Protein AF-A0A931DZE4-F1 (afdb_monomer_lite)

Structure (mmCIF, N/CA/C/O backbone):
data_AF-A0A931DZE4-F1
#
_entry.id   AF-A0A931DZE4-F1
#
loop_
_atom_site.group_PDB
_atom_site.id
_atom_site.type_symbol
_atom_site.label_atom_id
_atom_site.label_alt_id
_atom_site.label_comp_id
_atom_site.label_asym_id
_atom_site.label_entity_id
_atom_site.label_seq_id
_atom_site.pdbx_PDB_ins_code
_atom_site.Cartn_x
_atom_site.Cartn_y
_atom_site.Cartn_z
_atom_site.occupancy
_atom_site.B_iso_or_equiv
_atom_site.auth_seq_id
_atom_site.auth_comp_id
_atom_site.auth_asym_id
_atom_site.auth_atom_id
_atom_site.pdbx_PDB_model_num
ATOM 1 N N . MET A 1 1 ? 9.675 9.549 -14.106 1.00 53.28 1 MET A N 1
ATOM 2 C CA . MET A 1 1 ? 8.575 10.062 -14.944 1.00 53.28 1 MET A CA 1
ATOM 3 C C . MET A 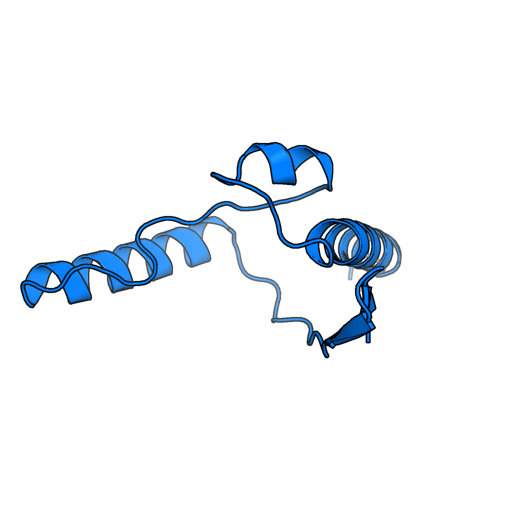1 1 ? 7.941 8.880 -15.657 1.00 53.28 1 MET A C 1
ATOM 5 O O . MET A 1 1 ? 8.663 8.161 -16.343 1.00 53.28 1 MET A O 1
ATOM 9 N N . ALA A 1 2 ? 6.650 8.638 -15.439 1.00 59.38 2 ALA A N 1
ATOM 10 C CA . ALA A 1 2 ? 5.870 7.715 -16.264 1.00 59.38 2 ALA A CA 1
ATOM 11 C C . ALA A 1 2 ? 4.798 8.522 -17.001 1.00 59.38 2 ALA A C 1
ATOM 13 O O . ALA A 1 2 ? 4.230 9.456 -16.430 1.00 59.38 2 ALA A O 1
ATOM 14 N N . ARG A 1 3 ? 4.563 8.180 -18.268 1.0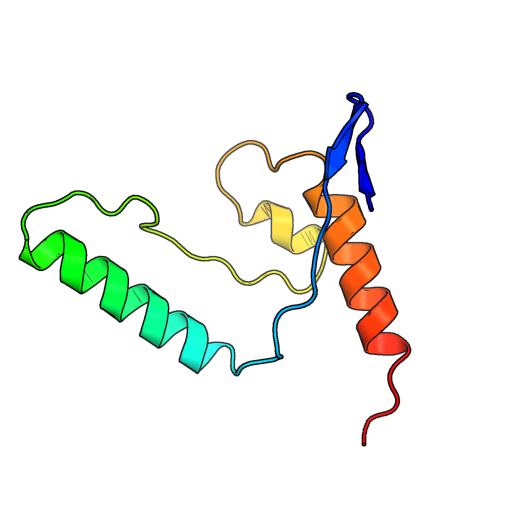0 58.12 3 ARG A N 1
ATOM 15 C CA . ARG A 1 3 ? 3.485 8.743 -19.080 1.00 58.12 3 ARG A CA 1
ATOM 16 C C . ARG A 1 3 ? 2.496 7.623 -19.357 1.00 58.12 3 ARG A C 1
ATOM 18 O O . ARG A 1 3 ? 2.887 6.624 -19.956 1.00 58.12 3 ARG A O 1
ATOM 25 N N . THR A 1 4 ? 1.259 7.765 -18.895 1.00 60.19 4 THR A N 1
ATOM 26 C CA . THR A 1 4 ? 0.214 6.776 -19.195 1.00 60.19 4 THR A CA 1
ATOM 27 C C . THR A 1 4 ? -0.359 6.998 -20.585 1.00 60.19 4 THR A C 1
ATOM 29 O O . THR A 1 4 ? -0.223 8.077 -21.166 1.00 60.19 4 THR A O 1
ATOM 32 N N . THR A 1 5 ? -1.048 5.983 -21.104 1.00 59.84 5 THR A N 1
ATOM 33 C CA . THR A 1 5 ? -1.770 6.029 -22.384 1.00 59.84 5 THR A CA 1
ATOM 34 C C . THR A 1 5 ? -2.781 7.182 -22.451 1.00 59.84 5 THR A C 1
ATOM 36 O O . THR A 1 5 ? -3.036 7.705 -23.529 1.00 59.84 5 THR A O 1
ATOM 39 N N . ASN A 1 6 ? -3.273 7.651 -21.298 1.00 61.00 6 ASN A N 1
ATOM 40 C CA . ASN A 1 6 ? -4.228 8.758 -21.188 1.00 61.00 6 ASN A CA 1
ATOM 41 C C . ASN A 1 6 ? -3.556 10.133 -21.000 1.00 61.00 6 ASN A C 1
ATOM 43 O O . ASN A 1 6 ? -4.231 11.108 -20.692 1.00 61.00 6 ASN A O 1
ATOM 47 N N . GLY A 1 7 ? -2.230 10.228 -21.144 1.00 62.19 7 GLY A N 1
ATOM 48 C CA . GLY A 1 7 ? -1.504 11.498 -21.053 1.00 62.19 7 GLY A CA 1
ATOM 49 C C . GLY A 1 7 ? -1.207 11.986 -19.631 1.00 62.19 7 GLY A C 1
ATOM 50 O O . GLY A 1 7 ? -0.606 13.049 -19.488 1.00 62.19 7 GLY A O 1
ATOM 51 N N . ASN A 1 8 ? -1.540 11.219 -18.584 1.00 60.59 8 ASN A N 1
ATOM 52 C C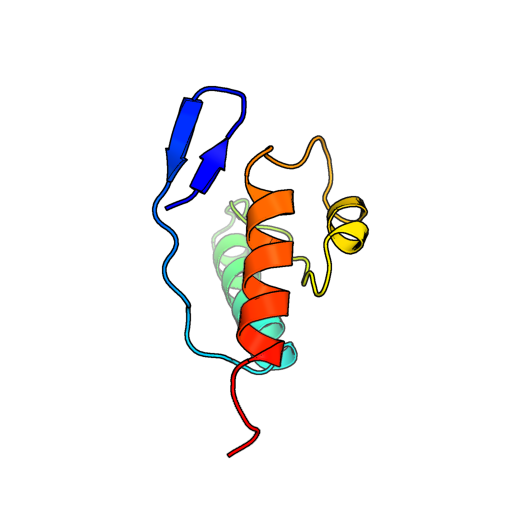A . ASN A 1 8 ? -1.158 11.581 -17.217 1.00 60.59 8 ASN A CA 1
ATOM 53 C C . ASN A 1 8 ? 0.364 11.487 -17.059 1.00 60.59 8 ASN A C 1
ATOM 55 O O . ASN A 1 8 ? 0.976 10.454 -17.357 1.00 60.59 8 ASN A O 1
ATOM 59 N N . VAL A 1 9 ? 0.962 12.576 -16.575 1.00 66.94 9 VAL A N 1
ATOM 60 C CA . VAL A 1 9 ? 2.389 12.682 -16.264 1.00 66.94 9 VAL A CA 1
ATOM 61 C C . VAL A 1 9 ? 2.548 12.720 -14.752 1.00 66.94 9 VAL A C 1
ATOM 63 O O . VAL A 1 9 ? 2.111 13.664 -14.101 1.00 66.94 9 VAL A O 1
ATOM 66 N N . GLY A 1 10 ? 3.189 11.688 -14.208 1.00 71.38 10 GLY A N 1
ATOM 67 C CA . GLY A 1 10 ? 3.495 11.579 -12.784 1.00 71.38 10 GLY A CA 1
ATOM 68 C C . GLY A 1 10 ? 4.995 11.463 -12.524 1.00 71.38 10 GLY A C 1
ATOM 69 O O . GLY A 1 10 ? 5.741 10.817 -13.281 1.00 71.38 10 GLY A O 1
ATOM 70 N N . PHE A 1 11 ? 5.438 12.074 -11.426 1.00 78.56 11 PHE A N 1
ATOM 71 C CA . PHE A 1 11 ? 6.746 11.815 -10.836 1.00 78.56 11 PHE A CA 1
ATOM 72 C C . PHE A 1 11 ? 6.590 10.780 -9.727 1.00 78.56 11 PHE A C 1
ATOM 74 O O . PHE A 1 11 ? 5.671 10.856 -8.921 1.00 78.56 11 PHE A O 1
ATOM 81 N N . PHE A 1 12 ? 7.501 9.812 -9.714 1.00 79.69 12 PHE A N 1
ATOM 82 C CA . PHE A 1 12 ? 7.577 8.779 -8.692 1.00 79.69 12 PHE A CA 1
ATOM 83 C C . PHE A 1 12 ? 8.964 8.867 -8.082 1.00 79.69 12 PHE A C 1
ATOM 85 O O . PHE A 1 12 ? 9.952 8.934 -8.821 1.00 79.69 12 PHE A O 1
ATOM 92 N N . PHE A 1 13 ? 9.016 8.883 -6.758 1.00 79.50 13 PHE A N 1
ATOM 93 C CA . PHE A 1 13 ? 10.249 8.902 -5.990 1.00 79.50 13 PHE A CA 1
ATOM 94 C C . PHE A 1 13 ? 10.347 7.578 -5.233 1.00 79.50 13 PHE A C 1
ATOM 96 O O . PHE A 1 13 ? 9.341 7.149 -4.664 1.00 79.50 13 PHE A O 1
ATOM 103 N N . PRO A 1 14 ? 11.507 6.903 -5.249 1.00 82.94 14 PRO A N 1
ATOM 104 C CA . PRO A 1 14 ? 11.684 5.704 -4.450 1.00 82.94 14 PRO A CA 1
ATOM 105 C C . PRO A 1 14 ? 11.606 6.077 -2.967 1.00 82.94 14 PRO A C 1
ATOM 107 O O . PRO A 1 14 ? 12.296 6.992 -2.513 1.00 82.94 14 PRO A O 1
ATOM 110 N N . ALA A 1 15 ? 10.761 5.371 -2.223 1.00 85.50 15 ALA A N 1
ATOM 111 C CA . ALA A 1 15 ? 10.808 5.392 -0.770 1.00 85.50 15 ALA A CA 1
ATOM 112 C C . ALA A 1 15 ? 11.954 4.483 -0.283 1.00 85.50 15 ALA A C 1
ATOM 114 O O . ALA A 1 15 ? 12.330 3.549 -0.997 1.00 85.50 15 ALA A O 1
ATOM 115 N N . PRO A 1 16 ? 12.513 4.721 0.916 1.00 87.69 16 PRO A N 1
ATOM 116 C CA . PRO A 1 16 ? 13.428 3.773 1.543 1.00 87.69 16 PRO A CA 1
ATOM 117 C C . PRO A 1 16 ? 12.785 2.388 1.681 1.00 87.69 16 PRO A C 1
ATOM 119 O O . PRO A 1 16 ? 11.616 2.283 2.055 1.00 87.69 16 PRO A O 1
ATOM 122 N N . SER A 1 17 ? 13.552 1.329 1.416 1.00 89.44 17 SER A N 1
ATOM 123 C CA . SER A 1 17 ? 13.085 -0.043 1.621 1.00 89.44 17 SER A CA 1
ATOM 124 C C . SER A 1 17 ? 12.885 -0.315 3.110 1.00 89.44 17 SER A C 1
ATOM 126 O O . SER A 1 17 ? 13.797 -0.124 3.916 1.00 89.44 17 SER A O 1
ATOM 128 N N . LEU A 1 18 ? 11.691 -0.780 3.471 1.00 92.25 18 LEU A N 1
ATOM 129 C CA . LEU A 1 18 ? 11.314 -1.125 4.839 1.00 92.25 18 LEU A CA 1
ATOM 130 C C . LEU A 1 18 ? 10.741 -2.546 4.881 1.00 92.25 18 LEU A C 1
ATOM 132 O O . LEU A 1 18 ? 10.155 -2.995 3.892 1.00 92.25 18 LEU A O 1
ATOM 136 N N . PRO A 1 19 ? 10.865 -3.262 6.013 1.00 94.44 19 PRO A N 1
ATOM 137 C CA . PRO A 1 19 ? 10.233 -4.564 6.166 1.00 94.44 19 PRO A CA 1
ATOM 138 C C . PRO A 1 19 ? 8.717 -4.477 5.960 1.00 94.44 19 PRO A C 1
ATOM 140 O O . PRO A 1 19 ? 8.054 -3.610 6.526 1.00 94.44 19 PRO A O 1
ATOM 143 N N . ALA A 1 20 ? 8.155 -5.420 5.205 1.00 93.31 20 ALA A N 1
ATOM 144 C CA . ALA A 1 20 ? 6.715 -5.504 4.950 1.00 93.31 20 ALA A CA 1
ATOM 145 C C . ALA A 1 20 ? 5.875 -5.494 6.240 1.00 93.31 20 ALA A C 1
ATOM 147 O O . ALA A 1 20 ? 4.825 -4.858 6.302 1.00 93.31 20 ALA A O 1
ATOM 148 N N . GLU A 1 21 ? 6.364 -6.172 7.281 1.00 95.88 21 GLU A N 1
ATOM 149 C CA . GLU A 1 21 ? 5.699 -6.230 8.583 1.00 95.88 21 GLU A CA 1
ATOM 150 C C . GLU A 1 21 ? 5.659 -4.871 9.284 1.00 95.88 21 GLU A C 1
ATOM 152 O O . GLU A 1 21 ? 4.636 -4.487 9.843 1.00 95.88 21 GLU A O 1
ATOM 157 N N . PHE A 1 22 ? 6.738 -4.093 9.171 1.00 96.25 22 PHE A N 1
ATOM 158 C CA . PHE A 1 22 ? 6.784 -2.740 9.712 1.00 96.25 22 PHE A CA 1
ATOM 159 C C . PHE A 1 22 ? 5.728 -1.843 9.048 1.00 96.25 22 PHE A C 1
ATOM 161 O O . PHE A 1 22 ? 4.994 -1.137 9.735 1.00 96.25 22 PHE A O 1
ATOM 168 N N . ILE A 1 23 ? 5.585 -1.926 7.719 1.00 95.06 23 ILE A N 1
ATOM 169 C CA . ILE A 1 23 ? 4.565 -1.168 6.976 1.00 95.06 23 ILE A CA 1
ATOM 170 C C . ILE A 1 23 ? 3.148 -1.557 7.411 1.00 95.06 23 ILE A C 1
ATOM 172 O O . ILE A 1 23 ? 2.325 -0.674 7.655 1.00 95.06 23 ILE A O 1
ATOM 176 N N . ARG A 1 24 ? 2.867 -2.859 7.559 1.00 95.88 24 ARG A N 1
ATOM 177 C CA . ARG A 1 24 ? 1.564 -3.342 8.048 1.00 95.88 24 ARG A CA 1
ATOM 178 C C . ARG A 1 24 ? 1.250 -2.833 9.452 1.00 95.88 24 ARG A C 1
ATOM 180 O O . ARG A 1 24 ? 0.137 -2.377 9.695 1.00 95.88 24 ARG A O 1
ATOM 187 N N . GLN A 1 25 ? 2.226 -2.856 10.357 1.00 97.19 25 GLN A N 1
ATOM 188 C CA . GLN A 1 25 ? 2.046 -2.358 11.720 1.00 97.19 25 GLN A CA 1
ATOM 189 C C . GLN A 1 25 ? 1.766 -0.848 11.751 1.00 97.19 25 GLN A C 1
ATOM 191 O O . GLN A 1 25 ? 0.881 -0.393 12.483 1.00 97.19 25 GLN A O 1
ATOM 196 N N . CYS A 1 26 ? 2.492 -0.061 10.952 1.00 95.75 26 CYS A N 1
ATOM 197 C CA . CYS A 1 26 ? 2.233 1.371 10.810 1.00 95.75 26 CYS A CA 1
ATOM 198 C C . CYS A 1 26 ? 0.828 1.643 10.258 1.00 95.75 26 CYS A C 1
ATOM 200 O O . CYS A 1 26 ? 0.116 2.472 10.820 1.00 95.75 26 CYS A O 1
ATOM 202 N N . HIS A 1 27 ? 0.409 0.923 9.211 1.00 96.62 27 HIS A N 1
ATOM 203 C CA . HIS A 1 27 ? -0.937 1.038 8.639 1.00 96.62 27 HIS A CA 1
ATOM 204 C C . HIS A 1 27 ? -2.024 0.734 9.676 1.00 96.62 27 HIS A C 1
ATOM 206 O O . HIS A 1 27 ? -2.889 1.577 9.909 1.00 96.62 27 HIS A O 1
ATOM 212 N N . ALA A 1 28 ? -1.917 -0.396 10.382 1.00 97.06 28 ALA A N 1
ATOM 213 C CA . ALA A 1 28 ? -2.858 -0.763 11.438 1.00 97.06 28 ALA A CA 1
ATOM 214 C C . ALA A 1 28 ? -2.947 0.312 12.535 1.00 97.06 28 ALA A C 1
ATOM 216 O O . ALA A 1 28 ? -4.032 0.617 13.025 1.00 97.06 28 ALA A O 1
ATOM 217 N N . SER A 1 29 ? -1.816 0.926 12.893 1.00 96.94 29 SER A N 1
ATOM 218 C CA . SER A 1 29 ? -1.772 1.982 13.910 1.00 96.94 29 SER A CA 1
ATOM 219 C C . SER A 1 29 ? -2.505 3.252 13.461 1.00 96.94 29 SER A C 1
ATOM 221 O O . SER A 1 29 ? -3.202 3.867 14.266 1.00 96.94 29 SER A O 1
ATOM 223 N N . VAL A 1 30 ? -2.382 3.632 12.184 1.00 96.31 30 VAL A N 1
ATOM 224 C CA . VAL A 1 30 ? -3.093 4.786 11.601 1.00 96.31 30 VAL A CA 1
ATOM 225 C C . VAL A 1 30 ? -4.596 4.517 11.524 1.00 96.31 30 VAL A C 1
ATOM 227 O O . VAL A 1 30 ? -5.384 5.340 11.984 1.00 96.31 30 VAL A O 1
ATOM 230 N N . VAL A 1 31 ? -4.992 3.339 11.035 1.00 97.75 31 VAL A N 1
ATOM 231 C CA . VAL A 1 31 ? -6.403 2.931 10.960 1.00 97.75 31 VAL A CA 1
ATOM 232 C C . VAL A 1 31 ? -7.059 2.949 12.342 1.00 97.75 31 VAL A C 1
ATOM 234 O O . VAL A 1 31 ? -8.134 3.525 12.511 1.00 97.75 31 VAL A O 1
ATOM 237 N N . LEU A 1 32 ? -6.399 2.373 13.351 1.00 97.19 32 LEU A N 1
ATOM 238 C CA . LEU A 1 32 ? -6.902 2.372 14.725 1.00 97.19 32 LEU A CA 1
ATOM 239 C C . LEU A 1 32 ? -7.004 3.786 15.306 1.00 97.19 32 LEU A C 1
ATOM 241 O O . LEU A 1 32 ? -7.947 4.071 16.045 1.00 97.19 32 LEU A O 1
ATOM 245 N N . ALA A 1 33 ? -6.063 4.677 14.983 1.00 96.81 33 ALA A N 1
ATOM 246 C CA . ALA A 1 33 ? -6.111 6.061 15.439 1.00 96.81 33 ALA A CA 1
ATOM 247 C C . ALA A 1 33 ? -7.353 6.785 14.896 1.00 96.81 33 ALA A C 1
ATOM 249 O O . ALA A 1 33 ? -8.091 7.375 15.687 1.00 96.81 33 ALA A O 1
ATOM 250 N N . ASP A 1 34 ? -7.638 6.673 13.598 1.00 97.12 34 ASP A N 1
ATOM 251 C CA . ASP A 1 34 ? -8.836 7.270 12.994 1.00 97.12 34 ASP A CA 1
ATOM 252 C C . ASP A 1 34 ? -10.123 6.689 13.592 1.00 97.12 34 ASP A C 1
ATOM 254 O O . ASP A 1 34 ? -11.004 7.437 14.031 1.00 97.12 34 ASP A O 1
ATOM 258 N N . GLN A 1 35 ? -10.192 5.362 13.724 1.00 96.62 35 GLN A N 1
ATOM 259 C CA . GLN A 1 35 ? -11.337 4.677 14.327 1.00 96.62 35 GLN A CA 1
ATOM 260 C C . GLN A 1 35 ? -11.561 5.091 15.787 1.00 96.62 35 GLN A C 1
ATOM 262 O O . GLN A 1 35 ? -12.700 5.307 16.200 1.00 96.62 35 GLN A O 1
ATOM 267 N N . SER A 1 36 ? -10.490 5.265 16.570 1.00 97.25 36 SER A N 1
ATOM 268 C CA . SER A 1 36 ? -10.580 5.712 17.968 1.00 97.25 36 SER A CA 1
ATOM 269 C C . SER A 1 36 ? -11.146 7.129 18.108 1.00 97.25 36 SER A C 1
ATOM 271 O O . SER A 1 36 ? -11.739 7.465 19.132 1.00 97.25 36 SER A O 1
ATOM 273 N N . MET A 1 37 ? -11.010 7.949 17.061 1.00 96.94 37 MET A N 1
ATOM 274 C CA . MET A 1 37 ? -11.599 9.285 16.973 1.00 96.94 37 MET A CA 1
ATOM 275 C C . MET A 1 37 ? -13.018 9.273 16.382 1.00 96.94 37 MET A C 1
ATOM 277 O O . MET A 1 37 ? -13.587 10.341 16.155 1.00 96.94 37 MET A O 1
ATOM 281 N N . GLY A 1 38 ? -13.587 8.091 16.114 1.00 97.56 38 GLY A N 1
ATOM 282 C CA . GLY A 1 38 ? -14.894 7.929 15.475 1.00 97.56 38 GLY A CA 1
ATOM 283 C C . GLY A 1 38 ? -14.907 8.328 13.998 1.00 97.56 38 GLY A C 1
ATOM 284 O O . GLY A 1 38 ? -15.965 8.671 13.475 1.00 97.56 38 GLY A O 1
ATOM 285 N N . ARG A 1 39 ? -13.742 8.340 13.339 1.00 97.19 39 ARG A N 1
ATOM 286 C CA . ARG A 1 39 ? -13.595 8.693 11.923 1.00 97.19 39 ARG A CA 1
ATOM 287 C C . ARG A 1 39 ? -13.514 7.437 11.071 1.00 97.19 39 ARG A C 1
ATOM 289 O O . ARG A 1 39 ? -12.983 6.414 11.500 1.00 97.19 39 ARG A O 1
ATOM 296 N N . GLU A 1 40 ? -14.017 7.543 9.850 1.00 96.81 40 GLU A N 1
ATOM 297 C CA . GLU A 1 40 ? -13.766 6.546 8.816 1.00 96.81 40 GLU A CA 1
ATOM 298 C C . GLU A 1 40 ? -12.350 6.760 8.252 1.00 96.81 40 GLU A C 1
ATOM 300 O O . GLU A 1 40 ? -12.043 7.880 7.831 1.00 96.81 40 GLU A O 1
ATOM 305 N N . PRO A 1 41 ? -11.472 5.742 8.269 1.00 96.00 41 PRO A N 1
ATOM 306 C CA . PRO A 1 41 ? -10.130 5.864 7.711 1.00 96.00 41 PRO A CA 1
ATOM 307 C C . PRO A 1 41 ? -10.177 6.081 6.197 1.00 96.00 41 PRO A C 1
ATOM 309 O O . PRO A 1 41 ? -10.803 5.304 5.479 1.00 96.00 41 PRO A O 1
ATOM 312 N N . GLU A 1 42 ? -9.442 7.075 5.695 1.00 90.25 42 GLU A N 1
ATOM 313 C CA . GLU A 1 42 ? -9.295 7.297 4.246 1.00 90.25 42 GLU A CA 1
ATOM 314 C C . GLU A 1 42 ? -8.586 6.111 3.561 1.00 90.25 42 GLU A C 1
ATOM 316 O O . GLU A 1 42 ? -8.910 5.748 2.432 1.00 90.25 42 GLU A O 1
ATOM 321 N N . PHE A 1 43 ? -7.651 5.467 4.271 1.00 89.12 43 PHE A N 1
ATOM 322 C CA . PHE A 1 43 ? -6.886 4.307 3.802 1.00 89.12 43 PHE A CA 1
ATOM 323 C C . PHE A 1 43 ? -7.118 3.092 4.705 1.00 89.12 43 PHE A C 1
ATOM 325 O O . PHE A 1 43 ? -6.264 2.714 5.509 1.00 89.12 43 PHE A O 1
ATOM 332 N N . ALA A 1 44 ? -8.291 2.473 4.578 1.00 92.25 44 ALA A N 1
ATOM 333 C CA . ALA A 1 44 ? -8.681 1.329 5.403 1.00 92.25 44 ALA A CA 1
ATOM 334 C C . ALA A 1 44 ? -7.894 0.041 5.095 1.00 92.25 44 ALA A C 1
ATOM 336 O O . ALA A 1 44 ? -7.734 -0.804 5.973 1.00 92.25 44 ALA A O 1
ATOM 337 N N . GLU A 1 45 ? -7.359 -0.093 3.879 1.00 92.69 45 GLU A N 1
ATOM 338 C CA . GLU A 1 45 ? -6.707 -1.314 3.402 1.00 92.69 45 GLU A CA 1
ATOM 339 C C . GLU A 1 45 ? -5.342 -1.029 2.771 1.00 92.69 45 GLU A C 1
ATOM 341 O O . GLU A 1 45 ? -5.087 0.054 2.240 1.00 92.69 45 GLU A O 1
ATOM 346 N N . VAL A 1 46 ? -4.453 -2.023 2.827 1.00 93.56 46 VAL A N 1
ATOM 347 C CA . VAL A 1 46 ? -3.128 -1.964 2.210 1.00 93.56 46 VAL A CA 1
ATOM 348 C C . VAL A 1 46 ? -2.772 -3.311 1.587 1.00 93.56 46 VAL A C 1
ATOM 350 O O . VAL A 1 46 ? -2.900 -4.362 2.214 1.00 93.56 46 VAL A O 1
ATOM 353 N N . VAL A 1 47 ? -2.269 -3.271 0.354 1.00 93.50 47 VAL A N 1
ATOM 354 C CA . VAL A 1 47 ? -1.789 -4.442 -0.389 1.00 93.50 47 VAL A CA 1
ATOM 355 C C . VAL A 1 47 ? -0.331 -4.215 -0.773 1.00 93.50 47 VAL A C 1
ATOM 357 O O . VAL A 1 47 ? 0.044 -3.130 -1.218 1.00 93.50 47 VAL A O 1
ATOM 360 N N . LEU A 1 48 ? 0.502 -5.243 -0.599 1.00 92.50 48 LEU A N 1
ATOM 361 C CA . LEU A 1 48 ? 1.892 -5.234 -1.054 1.00 92.50 48 LEU A CA 1
ATOM 362 C C . LEU A 1 48 ? 1.982 -5.957 -2.396 1.00 92.50 48 LEU A C 1
ATOM 364 O O . LEU A 1 48 ? 1.525 -7.088 -2.520 1.00 92.50 48 LEU A O 1
ATOM 368 N N . VAL A 1 49 ? 2.588 -5.291 -3.374 1.00 92.44 49 VAL A N 1
ATOM 369 C CA . VAL A 1 49 ? 2.684 -5.730 -4.769 1.00 92.44 49 VAL A CA 1
ATOM 370 C C . VAL A 1 49 ? 4.153 -5.980 -5.082 1.00 92.44 49 VAL A C 1
ATOM 372 O O . VAL A 1 49 ? 4.976 -5.076 -4.941 1.00 92.44 49 VAL A O 1
ATOM 375 N N . THR A 1 50 ? 4.481 -7.198 -5.501 1.00 89.38 50 THR A N 1
ATOM 376 C CA . THR A 1 50 ? 5.842 -7.612 -5.875 1.00 89.38 50 THR A CA 1
ATOM 377 C C . THR A 1 50 ? 6.022 -7.693 -7.386 1.00 89.38 50 THR A C 1
ATOM 379 O O . THR A 1 50 ? 7.106 -7.422 -7.909 1.00 89.38 50 THR A O 1
ATOM 382 N N . ASP A 1 51 ? 4.948 -7.999 -8.114 1.00 90.81 51 ASP A N 1
ATOM 383 C CA . ASP A 1 51 ? 4.924 -7.933 -9.566 1.00 90.81 51 ASP A CA 1
ATOM 384 C C . ASP A 1 51 ? 3.577 -7.466 -10.125 1.00 90.81 51 ASP A C 1
ATOM 386 O O . ASP A 1 51 ? 2.615 -7.218 -9.403 1.00 90.81 51 ASP A O 1
ATOM 390 N N . ALA A 1 52 ? 3.524 -7.254 -11.441 1.00 91.25 52 ALA A N 1
ATOM 391 C CA . ALA A 1 52 ? 2.352 -6.677 -12.084 1.00 91.25 52 ALA A CA 1
ATOM 392 C C . ALA A 1 52 ? 1.093 -7.562 -12.000 1.00 91.25 52 ALA A C 1
ATOM 394 O O . ALA A 1 52 ? -0.006 -7.031 -12.159 1.00 91.25 52 ALA A O 1
ATOM 395 N N . ALA A 1 53 ? 1.220 -8.873 -11.765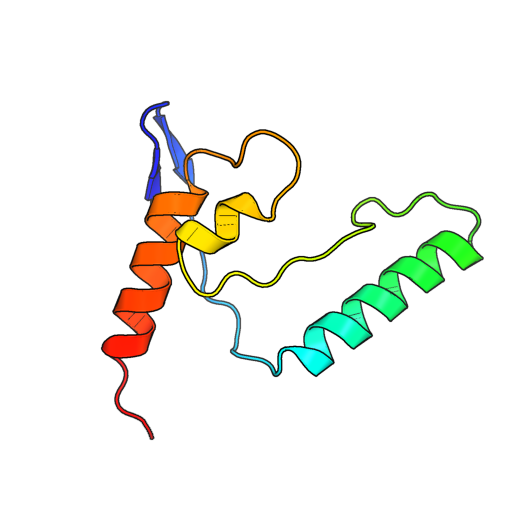 1.00 91.75 53 ALA A N 1
ATOM 396 C CA . ALA A 1 53 ? 0.083 -9.764 -11.554 1.00 91.75 53 ALA A CA 1
ATOM 397 C C . ALA A 1 53 ? -0.595 -9.510 -10.199 1.00 91.75 53 ALA A C 1
ATOM 399 O O . ALA A 1 53 ? -1.821 -9.616 -10.109 1.00 91.75 53 ALA A O 1
ATOM 400 N N . ASP A 1 54 ? 0.157 -9.070 -9.186 1.00 94.19 54 ASP A N 1
ATOM 401 C CA . ASP A 1 54 ? -0.383 -8.724 -7.863 1.00 94.19 54 ASP A CA 1
ATOM 402 C C . ASP A 1 54 ? -1.321 -7.505 -7.912 1.00 94.19 54 ASP A C 1
ATOM 404 O O . ASP A 1 54 ? -2.099 -7.282 -6.991 1.00 94.19 54 ASP A O 1
ATOM 408 N N . LEU A 1 55 ? -1.328 -6.727 -9.005 1.00 93.12 55 LEU A N 1
ATOM 409 C CA . LEU A 1 55 ? -2.311 -5.651 -9.198 1.00 93.12 55 LEU A CA 1
ATOM 410 C C . LEU A 1 55 ? -3.754 -6.167 -9.285 1.00 93.12 55 LEU A C 1
ATOM 412 O O . LEU A 1 55 ? -4.680 -5.381 -9.112 1.00 93.12 55 LEU A O 1
ATOM 416 N N . SER A 1 56 ? -3.947 -7.466 -9.534 1.00 91.38 56 SER A N 1
ATOM 417 C CA . SER A 1 56 ? -5.260 -8.121 -9.463 1.00 91.38 56 SER A CA 1
ATOM 418 C C . SER A 1 56 ? -5.816 -8.246 -8.040 1.00 91.38 56 SER A C 1
ATOM 420 O O . SER A 1 56 ? -7.004 -8.505 -7.886 1.00 91.38 56 SER A O 1
ATOM 422 N N . LEU A 1 57 ? -4.980 -8.045 -7.014 1.00 92.31 57 LEU A N 1
ATOM 423 C CA . LEU A 1 57 ? -5.386 -8.027 -5.607 1.00 92.31 57 LEU A CA 1
ATOM 424 C C . LEU A 1 57 ? -6.032 -6.698 -5.193 1.00 92.31 57 LEU A C 1
ATOM 426 O O . LEU A 1 57 ? -6.562 -6.600 -4.093 1.00 92.31 57 LEU A O 1
ATOM 430 N N . LEU A 1 58 ? -5.924 -5.661 -6.029 1.00 91.81 58 LEU A N 1
ATOM 431 C CA . LEU A 1 58 ? -6.522 -4.361 -5.756 1.00 91.81 58 LEU A CA 1
ATOM 432 C C . LEU A 1 58 ? -7.990 -4.373 -6.169 1.00 91.81 58 LEU A C 1
ATOM 434 O O . LEU A 1 58 ? -8.317 -4.724 -7.305 1.00 91.81 58 LEU A O 1
ATOM 438 N N . ASP A 1 59 ? -8.851 -3.902 -5.277 1.00 90.06 59 ASP A N 1
ATOM 439 C CA . ASP A 1 59 ? -10.253 -3.704 -5.603 1.00 90.06 59 ASP A CA 1
ATOM 440 C C . ASP A 1 59 ? -10.439 -2.615 -6.670 1.00 90.06 59 ASP A C 1
ATOM 442 O O . ASP A 1 59 ? -9.775 -1.573 -6.694 1.00 90.06 59 ASP A O 1
ATOM 446 N N . GLY A 1 60 ? -11.394 -2.851 -7.571 1.00 88.88 60 GLY A N 1
ATOM 447 C CA . GLY A 1 60 ? -11.730 -1.931 -8.65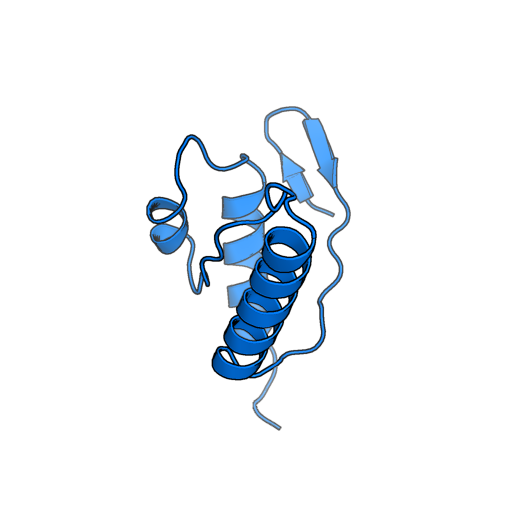4 1.00 88.88 60 GLY A CA 1
ATOM 448 C C . GLY A 1 60 ? -10.770 -1.991 -9.846 1.00 88.88 60 GLY A C 1
ATOM 449 O O . GLY A 1 60 ? -10.168 -3.018 -10.146 1.00 88.88 60 GLY A O 1
ATOM 450 N N . ARG A 1 61 ? -10.690 -0.890 -10.606 1.00 89.38 61 ARG A N 1
ATOM 451 C CA . ARG A 1 61 ? -9.800 -0.772 -11.772 1.00 89.38 61 ARG A CA 1
ATOM 452 C C . ARG A 1 61 ? -8.495 -0.098 -11.337 1.00 89.38 61 ARG A C 1
ATOM 454 O O . ARG A 1 61 ? -8.529 1.107 -11.073 1.00 89.38 61 ARG A O 1
ATOM 461 N N . PRO A 1 62 ? -7.347 -0.804 -11.332 1.00 88.00 62 PRO A N 1
ATOM 462 C CA . PRO A 1 62 ? -6.062 -0.186 -11.036 1.00 88.00 62 PRO A CA 1
ATOM 463 C C . PRO A 1 62 ? -5.773 0.969 -11.996 1.00 88.00 62 PRO A C 1
ATOM 465 O O . PRO A 1 62 ? -6.095 0.911 -13.188 1.00 88.00 62 PRO A O 1
ATOM 468 N N . ALA A 1 63 ? -5.142 2.026 -11.488 1.00 86.75 63 ALA A N 1
ATOM 469 C CA . ALA A 1 63 ? -4.733 3.136 -12.332 1.00 86.75 63 ALA A CA 1
ATOM 470 C C . ALA A 1 63 ? -3.711 2.669 -13.382 1.00 86.75 63 ALA A C 1
ATOM 472 O O . ALA A 1 63 ? -2.768 1.941 -13.069 1.00 86.75 63 ALA A O 1
ATOM 473 N N . ASP A 1 64 ? -3.850 3.150 -14.620 1.00 85.44 64 ASP A N 1
ATOM 474 C CA . ASP A 1 64 ? -3.051 2.680 -15.764 1.00 85.44 64 ASP A CA 1
ATOM 475 C C . ASP A 1 64 ? -1.531 2.898 -15.595 1.00 85.44 64 ASP A C 1
ATOM 477 O O . ASP A 1 64 ? -0.731 2.281 -16.296 1.00 85.44 64 ASP A O 1
ATOM 481 N N . TYR A 1 65 ? -1.104 3.767 -14.667 1.00 85.31 65 TYR A N 1
ATOM 482 C CA . TYR A 1 65 ? 0.316 3.964 -14.351 1.00 85.31 65 TYR A CA 1
ATOM 483 C C . TYR A 1 65 ? 0.911 2.894 -13.428 1.00 85.31 65 TYR A C 1
ATOM 485 O O . TYR A 1 65 ? 2.136 2.826 -13.334 1.00 85.31 65 TYR A O 1
ATOM 493 N N . LEU A 1 66 ? 0.105 2.079 -12.739 1.00 89.19 66 LEU A N 1
ATOM 494 C CA . LEU A 1 66 ? 0.616 1.107 -11.766 1.00 89.19 66 LEU A CA 1
ATOM 495 C C . LEU A 1 66 ? 1.378 -0.029 -12.450 1.00 89.19 66 LEU A C 1
ATOM 497 O O . LEU A 1 66 ? 2.495 -0.340 -12.046 1.00 89.19 66 LEU A O 1
ATOM 501 N N . TRP A 1 67 ? 0.838 -0.581 -13.541 1.00 89.25 67 TRP A N 1
ATOM 502 C CA . TRP A 1 67 ? 1.500 -1.644 -14.306 1.00 89.25 67 TRP A CA 1
ATOM 503 C C . TRP A 1 67 ? 2.926 -1.269 -14.756 1.00 89.25 67 TRP A C 1
ATOM 505 O O . TRP A 1 67 ? 3.869 -1.996 -14.425 1.00 89.25 67 TRP A O 1
ATOM 515 N N . PRO A 1 68 ? 3.155 -0.135 -15.456 1.00 86.88 68 PRO A N 1
ATOM 516 C CA . PRO A 1 68 ? 4.507 0.225 -15.882 1.00 86.88 68 PRO A CA 1
ATOM 517 C C . PRO A 1 68 ? 5.416 0.608 -14.707 1.00 86.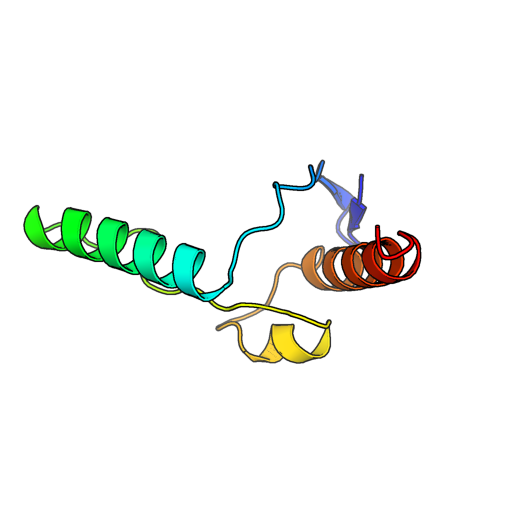88 68 PRO A C 1
ATOM 519 O O . PRO A 1 68 ? 6.632 0.438 -14.803 1.00 86.88 68 PRO A O 1
ATOM 522 N N . LEU A 1 69 ? 4.858 1.111 -13.601 1.00 87.56 69 LEU A N 1
ATOM 523 C CA . LEU A 1 69 ? 5.633 1.469 -12.417 1.00 87.56 69 LEU A CA 1
ATOM 524 C C . LEU A 1 69 ? 6.184 0.233 -11.697 1.00 87.56 69 LEU A C 1
ATOM 526 O O . LEU A 1 69 ? 7.377 0.200 -11.399 1.00 87.56 69 LEU A O 1
ATOM 530 N N . VAL A 1 70 ? 5.351 -0.785 -11.471 1.00 90.69 70 VAL A N 1
ATOM 531 C CA . VAL A 1 70 ? 5.748 -2.033 -10.796 1.00 90.69 70 VAL A CA 1
ATOM 532 C C . VAL A 1 70 ? 6.836 -2.754 -11.589 1.00 90.69 70 VAL A C 1
ATOM 534 O O . VAL A 1 70 ? 7.876 -3.110 -11.037 1.00 90.69 70 VAL A O 1
ATOM 537 N N . ASN A 1 71 ? 6.662 -2.875 -12.908 1.00 89.56 71 ASN A N 1
ATOM 538 C CA . ASN A 1 71 ? 7.673 -3.488 -13.772 1.00 89.56 71 ASN A CA 1
ATOM 539 C C . ASN A 1 71 ? 9.008 -2.734 -13.737 1.00 89.56 71 ASN A C 1
ATOM 541 O O . ASN A 1 71 ? 10.073 -3.351 -13.700 1.00 89.56 71 ASN A O 1
ATOM 545 N N . ARG A 1 72 ? 8.968 -1.396 -13.706 1.00 86.31 72 ARG A N 1
ATOM 546 C CA . ARG A 1 72 ? 10.175 -0.573 -13.576 1.00 86.31 72 ARG A CA 1
ATOM 547 C C . ARG A 1 72 ? 10.857 -0.762 -12.221 1.00 86.31 72 ARG A C 1
ATOM 549 O O . ARG A 1 72 ? 12.086 -0.826 -12.180 1.00 86.31 72 ARG A O 1
ATOM 556 N N . PHE A 1 73 ? 10.093 -0.809 -11.132 1.00 84.62 73 PHE A N 1
ATOM 557 C CA . PHE A 1 73 ? 10.645 -0.985 -9.790 1.00 84.62 73 PHE A CA 1
ATOM 558 C C . PHE A 1 73 ? 11.343 -2.343 -9.669 1.00 84.62 73 PHE A C 1
ATOM 560 O O . PHE A 1 73 ? 12.522 -2.389 -9.333 1.00 84.62 73 PHE A O 1
ATOM 567 N N . ARG A 1 74 ? 10.679 -3.418 -10.110 1.00 85.38 74 ARG A N 1
ATOM 568 C CA . ARG A 1 74 ? 11.248 -4.773 -10.147 1.00 85.38 74 ARG A CA 1
ATOM 569 C C . ARG A 1 74 ? 12.528 -4.860 -10.984 1.00 85.38 74 ARG A C 1
ATOM 571 O O . ARG A 1 74 ? 13.505 -5.463 -10.554 1.00 85.38 74 ARG A O 1
ATOM 578 N N . ALA A 1 75 ? 12.559 -4.232 -12.161 1.00 83.62 75 ALA A N 1
ATOM 579 C CA . ALA A 1 75 ? 13.772 -4.179 -12.982 1.00 83.62 75 ALA A CA 1
ATOM 580 C C . ALA A 1 75 ? 14.913 -3.406 -12.290 1.00 83.62 75 ALA A C 1
ATOM 582 O O . ALA A 1 75 ? 16.084 -3.754 -12.435 1.00 83.62 75 ALA A O 1
ATOM 583 N N . THR A 1 76 ? 14.579 -2.368 -11.516 1.00 78.19 76 THR A N 1
ATOM 584 C CA . THR A 1 76 ? 15.566 -1.582 -10.761 1.00 78.19 76 THR A CA 1
ATOM 585 C C . THR A 1 76 ? 16.143 -2.389 -9.598 1.00 78.19 76 THR A C 1
ATOM 587 O O . THR A 1 76 ? 17.359 -2.393 -9.430 1.00 78.19 76 THR A O 1
ATOM 590 N N . GLU A 1 77 ? 15.315 -3.132 -8.854 1.00 69.19 77 GLU A N 1
ATOM 591 C CA . GLU A 1 77 ? 15.786 -4.044 -7.798 1.00 69.19 77 GLU A CA 1
ATOM 592 C C . GLU A 1 77 ? 16.737 -5.117 -8.338 1.00 69.19 77 GLU A C 1
ATOM 594 O O . GLU A 1 77 ? 17.744 -5.419 -7.711 1.00 69.19 77 GLU A O 1
ATOM 599 N N . GLN A 1 78 ? 16.478 -5.637 -9.540 1.00 60.41 78 GLN A N 1
ATOM 600 C CA . GLN A 1 78 ? 17.358 -6.613 -10.194 1.00 60.41 78 GLN A CA 1
ATOM 601 C C . GLN A 1 78 ? 18.708 -6.029 -10.642 1.00 60.41 78 GLN A C 1
ATOM 603 O O . GLN A 1 78 ? 19.628 -6.784 -10.945 1.00 60.41 78 GLN A O 1
ATOM 608 N N . THR A 1 79 ? 18.830 -4.700 -10.709 1.00 58.97 79 THR A N 1
ATOM 609 C CA . THR A 1 79 ? 20.037 -4.008 -11.190 1.00 58.97 79 THR A CA 1
ATOM 610 C C . THR A 1 79 ? 20.922 -3.501 -10.043 1.00 58.97 79 THR A C 1
ATOM 612 O O . THR A 1 79 ? 22.089 -3.183 -10.275 1.00 58.97 79 THR A O 1
ATOM 615 N N . LEU A 1 80 ? 20.418 -3.441 -8.802 1.00 55.00 80 LEU A N 1
ATOM 616 C CA . LEU A 1 80 ? 21.262 -3.181 -7.633 1.00 55.00 80 LEU A CA 1
ATOM 617 C C . LEU A 1 80 ? 21.970 -4.481 -7.205 1.00 55.00 80 LEU A C 1
ATOM 619 O O . LEU A 1 80 ? 21.288 -5.456 -6.889 1.00 55.00 80 LEU A O 1
ATOM 623 N N . PRO A 1 81 ? 23.316 -4.531 -7.150 1.00 40.06 81 PRO A N 1
ATOM 624 C CA . PRO A 1 81 ? 23.991 -5.648 -6.502 1.00 40.06 81 PRO A CA 1
ATOM 625 C C . PRO A 1 81 ? 23.597 -5.676 -5.018 1.00 40.06 81 PRO A C 1
ATOM 627 O O . PRO A 1 81 ? 23.561 -4.624 -4.374 1.00 40.06 81 PRO A O 1
ATOM 630 N N . LEU A 1 82 ? 23.308 -6.873 -4.486 1.00 45.34 82 LEU A N 1
ATOM 631 C CA . LEU A 1 82 ? 23.256 -7.097 -3.038 1.00 45.34 82 LEU A CA 1
ATOM 632 C C . LEU A 1 82 ? 24.565 -6.565 -2.443 1.00 45.34 82 LEU A C 1
ATOM 634 O O . LEU A 1 82 ? 25.637 -7.051 -2.805 1.00 45.34 82 LEU A O 1
ATOM 638 N N . ASN A 1 83 ? 24.459 -5.562 -1.577 1.00 40.66 83 ASN A N 1
ATOM 639 C CA . ASN A 1 83 ? 25.572 -5.032 -0.800 1.00 40.66 83 ASN A CA 1
ATOM 640 C C . ASN A 1 83 ? 25.518 -5.620 0.609 1.00 40.66 83 ASN A C 1
ATOM 642 O O . ASN A 1 83 ? 24.397 -5.645 1.169 1.00 40.66 83 ASN A O 1
#

Sequence (83 aa):
MARTTNGNVGFFFPAPSLPAEFIRQCHASVVLADQSMGREPEFAEVVLVTDAADLSLLDGRPADYLWPLVNRFRATEQTLPLN

Secondary structure (DSSP, 8-state):
-EE-TT--EE---PPPP--HHHHHHHHHHHHHHHHHTTPPPTT------SSGGGGGGSSS---TTHHHHHHHHHHHHTTSPP-

pLDDT: mean 84.38, std 14.76, range [40.06, 97.75]

Radius of gyration: 15.52 Å; chains: 1; bounding box: 40×22×40 Å

Foldseek 3Di:
DDQFPVGDDDDDDDDPDDDPVVVVVVLVVQCVVCVVVVHHDPDNDDDDDQALVSCVVDPDDDDRRPHVVNVVVNVVVVVDPDD